Protein AF-A0A372QC46-F1 (afdb_monomer_lite)

Structure (mmCIF, N/CA/C/O backbone):
data_AF-A0A372QC46-F1
#
_entry.id   AF-A0A372QC46-F1
#
loop_
_atom_site.group_PDB
_atom_site.id
_atom_site.type_symbol
_atom_site.label_atom_id
_atom_site.label_alt_id
_atom_site.label_comp_id
_atom_site.label_asym_id
_atom_site.label_entity_id
_atom_site.label_seq_id
_atom_site.pdbx_PDB_ins_code
_atom_site.Cartn_x
_atom_site.Cartn_y
_atom_site.Cartn_z
_atom_site.occupancy
_atom_site.B_iso_or_equiv
_atom_site.auth_seq_id
_atom_site.auth_comp_id
_atom_site.auth_asym_id
_atom_site.auth_atom_id
_atom_site.pdbx_PDB_model_num
ATOM 1 N N . MET A 1 1 ? 10.888 -13.182 -70.411 1.00 41.06 1 MET A N 1
ATOM 2 C CA . MET A 1 1 ? 10.845 -12.044 -69.471 1.00 41.06 1 MET A CA 1
ATOM 3 C C . MET A 1 1 ? 10.628 -12.590 -68.072 1.00 41.06 1 MET A C 1
ATOM 5 O O . MET A 1 1 ? 9.547 -13.081 -67.774 1.00 41.06 1 MET A O 1
ATOM 9 N N . SER A 1 2 ? 11.680 -12.609 -67.264 1.00 32.78 2 SER A N 1
ATOM 10 C CA . SER A 1 2 ? 11.626 -12.790 -65.810 1.00 32.78 2 SER A CA 1
ATOM 11 C C . SER A 1 2 ? 12.965 -12.291 -65.291 1.00 32.78 2 SER A C 1
ATOM 13 O O . SER A 1 2 ? 13.980 -12.974 -65.429 1.00 32.78 2 SER A O 1
ATOM 15 N N . ASP A 1 3 ? 12.962 -11.055 -64.807 1.00 42.06 3 ASP A N 1
ATOM 16 C CA . ASP A 1 3 ? 14.146 -10.374 -64.308 1.00 42.06 3 ASP A CA 1
ATOM 17 C C . ASP A 1 3 ? 14.422 -10.790 -62.861 1.00 42.06 3 ASP A C 1
ATOM 19 O O . ASP A 1 3 ? 13.538 -10.795 -62.003 1.00 42.06 3 ASP A O 1
ATOM 23 N N . LYS A 1 4 ? 15.686 -11.122 -62.590 1.00 42.59 4 LYS A N 1
ATOM 24 C CA . LYS A 1 4 ? 16.279 -11.037 -61.255 1.00 42.59 4 LYS A CA 1
ATOM 25 C C . LYS A 1 4 ? 16.826 -9.617 -61.086 1.00 42.59 4 LYS A C 1
ATOM 27 O O . LYS A 1 4 ? 17.628 -9.215 -61.917 1.00 42.59 4 LYS A O 1
ATOM 32 N N . GLN A 1 5 ? 16.518 -8.936 -59.981 1.00 38.62 5 GLN A N 1
ATOM 33 C CA . GLN A 1 5 ? 17.483 -8.599 -58.915 1.00 38.62 5 GLN A CA 1
ATOM 34 C C . GLN A 1 5 ? 16.923 -7.589 -57.894 1.00 38.62 5 GLN A C 1
ATOM 36 O O . GLN A 1 5 ? 16.147 -6.695 -58.206 1.00 38.62 5 GLN A O 1
ATOM 41 N N . PHE A 1 6 ? 17.373 -7.813 -56.658 1.00 39.59 6 PHE A N 1
ATOM 42 C CA . PHE A 1 6 ? 17.305 -7.018 -55.429 1.00 39.59 6 PHE A CA 1
ATOM 43 C C . PHE A 1 6 ? 17.514 -5.500 -55.607 1.00 39.59 6 PHE A C 1
ATOM 45 O O . PHE A 1 6 ? 18.460 -5.110 -56.285 1.00 39.59 6 PHE A O 1
ATOM 52 N N . ASN A 1 7 ? 16.784 -4.671 -54.842 1.00 34.75 7 ASN A N 1
ATOM 53 C CA . ASN A 1 7 ? 17.412 -3.661 -53.975 1.00 34.75 7 ASN A CA 1
ATOM 54 C C . ASN A 1 7 ? 16.483 -3.194 -52.832 1.00 34.75 7 ASN A C 1
ATOM 56 O O . ASN A 1 7 ? 15.263 -3.164 -52.965 1.00 34.75 7 ASN A O 1
ATOM 60 N N . SER A 1 8 ? 17.120 -2.868 -51.710 1.00 45.44 8 SER A N 1
ATOM 61 C CA . SER A 1 8 ? 16.635 -2.533 -50.369 1.00 45.44 8 SER A CA 1
ATOM 62 C C . SER A 1 8 ? 15.872 -1.211 -50.225 1.00 45.44 8 SER A C 1
ATOM 64 O O . SER A 1 8 ? 16.112 -0.282 -50.989 1.00 45.44 8 SER A O 1
ATOM 66 N N . ASN A 1 9 ? 15.053 -1.116 -49.168 1.00 39.69 9 ASN A N 1
ATOM 67 C CA . ASN A 1 9 ? 15.021 -0.038 -48.153 1.00 39.69 9 ASN A CA 1
ATOM 68 C C . ASN A 1 9 ? 13.893 -0.384 -47.159 1.00 39.69 9 ASN A C 1
ATOM 70 O O . ASN A 1 9 ? 12.721 -0.370 -47.513 1.00 39.69 9 ASN A O 1
ATOM 74 N N . SER A 1 10 ? 14.194 -0.973 -45.997 1.00 46.88 10 SER A N 1
ATOM 75 C CA . SER A 1 10 ? 14.504 -0.262 -44.744 1.00 46.88 10 SER A CA 1
ATOM 76 C C . SER A 1 10 ? 13.641 0.977 -44.544 1.00 46.88 10 SER A C 1
ATOM 78 O O . SER A 1 10 ? 13.865 1.975 -45.216 1.00 46.88 10 SER A O 1
ATOM 80 N N . ASN A 1 11 ? 12.693 0.882 -43.611 1.00 40.75 11 ASN A N 1
ATOM 81 C CA . ASN A 1 11 ? 12.470 1.851 -42.536 1.00 40.75 11 ASN A CA 1
ATOM 82 C C . ASN A 1 11 ? 11.552 1.182 -41.505 1.00 40.75 11 ASN A C 1
ATOM 84 O O . ASN A 1 11 ? 10.361 1.463 -41.411 1.00 40.75 11 ASN A O 1
ATOM 88 N N . ASN A 1 12 ? 12.131 0.241 -40.756 1.00 52.81 12 ASN A N 1
ATOM 89 C CA . ASN A 1 12 ? 11.635 -0.054 -39.420 1.00 52.81 12 ASN A CA 1
ATOM 90 C C . ASN A 1 12 ? 11.963 1.187 -38.597 1.00 52.81 12 ASN A C 1
ATOM 92 O O . ASN A 1 12 ? 13.131 1.402 -38.285 1.00 52.81 12 ASN A O 1
ATOM 96 N N . ASP A 1 13 ? 10.973 2.028 -38.332 1.00 42.97 13 ASP A N 1
ATOM 97 C CA . ASP A 1 13 ? 11.123 3.160 -37.426 1.00 42.97 13 ASP A CA 1
ATOM 98 C C . ASP A 1 13 ? 11.300 2.608 -35.996 1.00 42.97 13 ASP A C 1
ATOM 100 O O . ASP A 1 13 ? 10.346 2.044 -35.452 1.00 42.97 13 ASP A O 1
ATOM 104 N N . PRO A 1 14 ? 12.494 2.672 -35.370 1.00 51.06 14 PRO A N 1
ATOM 105 C CA . PRO A 1 14 ? 12.713 2.123 -34.035 1.00 51.06 14 PRO A CA 1
ATOM 106 C C . PRO A 1 14 ? 12.402 3.150 -32.937 1.00 51.06 14 PRO A C 1
ATOM 108 O O . PRO A 1 14 ? 12.793 2.956 -31.788 1.00 51.06 14 PRO A O 1
ATOM 111 N N . THR A 1 15 ? 11.732 4.261 -33.255 1.00 49.72 15 THR A N 1
ATOM 112 C CA . THR A 1 15 ? 11.770 5.463 -32.405 1.00 49.72 15 THR A CA 1
ATOM 113 C C . THR A 1 15 ? 10.502 5.732 -31.597 1.00 49.72 15 THR A C 1
ATOM 115 O O . THR A 1 15 ? 10.261 6.852 -31.159 1.00 49.72 15 THR A O 1
ATOM 118 N N . SER A 1 16 ? 9.728 4.690 -31.295 1.00 49.16 16 SER A N 1
ATOM 119 C CA . SER A 1 16 ? 8.883 4.687 -30.093 1.00 49.16 16 SER A CA 1
ATOM 120 C C . SER A 1 16 ? 9.317 3.564 -29.157 1.00 49.16 16 SER A C 1
ATOM 122 O O . SER A 1 16 ? 8.532 2.736 -28.701 1.00 49.16 16 SER A O 1
ATOM 124 N N . GLN A 1 17 ? 10.620 3.509 -28.880 1.00 46.59 17 GLN A N 1
ATOM 125 C CA . GLN A 1 17 ? 11.089 2.887 -27.653 1.00 46.59 17 GLN A CA 1
ATOM 126 C C . GLN A 1 17 ? 10.534 3.744 -26.514 1.00 46.59 17 GLN A C 1
ATOM 128 O O . GLN A 1 17 ? 11.041 4.826 -26.233 1.00 46.59 17 GLN A O 1
ATOM 133 N N . TYR A 1 18 ? 9.428 3.288 -25.924 1.00 52.47 18 TYR A N 1
ATOM 134 C CA . TYR A 1 18 ? 8.957 3.728 -24.619 1.00 52.47 18 TYR A CA 1
ATOM 135 C C . TYR A 1 18 ? 10.167 3.643 -23.689 1.00 52.47 18 TYR A C 1
ATOM 137 O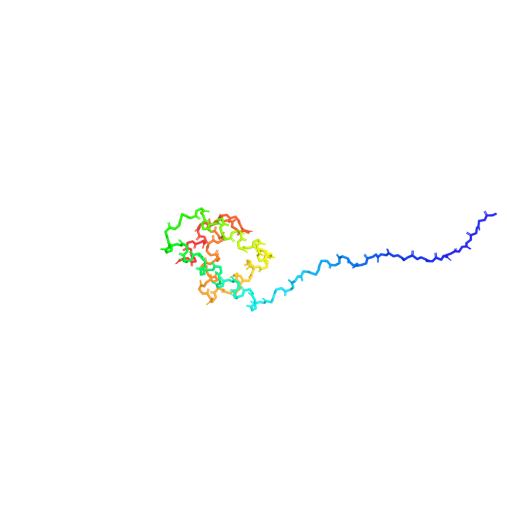 O . TYR A 1 18 ? 10.565 2.547 -23.292 1.00 52.47 18 TYR A O 1
ATOM 145 N N . ILE A 1 19 ? 10.830 4.772 -23.437 1.00 53.62 19 ILE A N 1
ATOM 146 C CA . ILE A 1 19 ? 11.874 4.839 -22.425 1.00 53.62 19 ILE A CA 1
ATOM 147 C C . ILE A 1 19 ? 11.111 4.602 -21.130 1.00 53.62 19 ILE A C 1
ATOM 149 O O . ILE A 1 19 ? 10.475 5.512 -20.603 1.00 53.62 19 ILE A O 1
ATOM 153 N N . LYS A 1 20 ? 11.078 3.343 -20.679 1.00 55.34 20 LYS A N 1
ATOM 154 C CA . LYS A 1 20 ? 10.721 3.029 -19.306 1.00 55.34 20 LYS A CA 1
ATOM 155 C C . LYS A 1 20 ? 11.731 3.816 -18.491 1.00 55.34 20 LYS A C 1
ATOM 157 O O . LYS A 1 20 ? 12.920 3.518 -18.552 1.00 55.34 20 LYS A O 1
ATOM 162 N N . GLU A 1 21 ? 11.270 4.895 -17.875 1.00 61.75 21 GLU A N 1
ATOM 163 C CA . GLU A 1 21 ? 12.075 5.689 -16.963 1.00 61.75 21 GLU A CA 1
ATOM 164 C C . GLU A 1 21 ? 12.584 4.696 -15.915 1.00 61.75 21 GLU A C 1
ATOM 166 O O . GLU A 1 21 ? 11.790 4.069 -15.213 1.00 61.75 21 GLU A O 1
ATOM 171 N N . ILE A 1 22 ? 13.884 4.393 -15.954 1.00 63.62 22 ILE A N 1
ATOM 172 C CA . ILE A 1 22 ? 14.488 3.409 -15.058 1.00 63.62 22 ILE A CA 1
ATOM 173 C C . ILE A 1 22 ? 14.504 4.083 -13.694 1.00 63.62 22 ILE A C 1
ATOM 175 O O . ILE A 1 22 ? 15.358 4.925 -13.435 1.00 63.62 22 ILE A O 1
ATOM 179 N N . ILE A 1 23 ? 13.519 3.764 -12.859 1.00 68.00 23 ILE A N 1
ATOM 180 C CA . ILE A 1 23 ? 13.496 4.214 -11.472 1.00 68.00 23 ILE A CA 1
ATOM 181 C C . ILE A 1 23 ? 14.564 3.403 -10.734 1.00 68.00 23 ILE A C 1
ATOM 183 O O . ILE A 1 23 ? 14.523 2.169 -10.746 1.00 68.00 23 ILE A O 1
ATOM 187 N N . PHE A 1 24 ? 15.545 4.076 -10.133 1.00 74.69 24 PHE A N 1
ATOM 188 C CA . PHE A 1 24 ? 16.590 3.401 -9.366 1.00 74.69 24 PHE A CA 1
ATOM 189 C C . PHE A 1 24 ? 16.048 2.943 -8.004 1.00 74.69 24 PHE A C 1
ATOM 191 O O . PHE A 1 24 ? 15.076 3.492 -7.489 1.00 74.69 24 PHE A O 1
ATOM 198 N N . GLU A 1 25 ? 16.673 1.936 -7.385 1.00 76.06 25 GLU A N 1
ATOM 199 C CA . GLU A 1 25 ? 16.232 1.440 -6.068 1.00 76.06 25 GLU A CA 1
ATOM 200 C C . GLU A 1 25 ? 16.235 2.531 -4.987 1.00 76.06 25 GLU A C 1
ATOM 202 O O . GLU A 1 25 ? 15.364 2.530 -4.118 1.00 76.06 25 GLU A O 1
ATOM 207 N N . GLU A 1 26 ? 17.177 3.475 -5.056 1.00 79.62 26 GLU A N 1
ATOM 208 C CA . GLU A 1 26 ? 17.244 4.630 -4.152 1.00 79.62 26 GLU A CA 1
ATOM 209 C C . GLU A 1 26 ? 16.018 5.545 -4.310 1.00 79.62 26 GLU A C 1
ATOM 211 O O . GLU A 1 26 ? 15.439 5.986 -3.314 1.00 79.62 26 GLU A O 1
ATOM 216 N N . ASP A 1 27 ? 15.555 5.753 -5.547 1.00 88.62 27 ASP A N 1
ATOM 217 C CA . ASP A 1 27 ? 14.344 6.527 -5.830 1.00 88.62 27 ASP A CA 1
ATOM 218 C C . ASP A 1 27 ? 13.096 5.806 -5.300 1.00 88.62 27 ASP A C 1
ATOM 220 O O . ASP A 1 27 ? 12.210 6.438 -4.722 1.00 88.62 27 ASP A O 1
ATOM 224 N N . LEU A 1 28 ? 13.036 4.472 -5.430 1.00 92.81 28 LEU A N 1
ATOM 225 C CA . LEU A 1 28 ? 11.942 3.667 -4.869 1.00 92.81 28 LEU A CA 1
ATOM 226 C C . LEU A 1 28 ? 11.882 3.763 -3.340 1.00 92.81 28 LEU A C 1
ATOM 228 O O . LEU A 1 28 ? 10.778 3.797 -2.795 1.00 92.81 28 LEU A O 1
ATOM 232 N N . GLY A 1 29 ? 13.031 3.872 -2.666 1.00 94.19 29 GLY A N 1
ATOM 233 C CA . GLY A 1 29 ? 13.107 4.122 -1.224 1.00 94.19 29 GLY A CA 1
ATOM 234 C C . GLY A 1 29 ? 12.436 5.431 -0.823 1.00 94.19 29 GLY A C 1
ATOM 235 O O . GLY A 1 29 ? 11.509 5.430 -0.014 1.00 94.19 29 GLY A O 1
ATOM 236 N N . ILE A 1 30 ? 12.819 6.536 -1.468 1.00 95.06 30 ILE A N 1
ATOM 237 C CA . ILE A 1 30 ? 12.232 7.863 -1.215 1.00 95.06 30 ILE A CA 1
ATOM 238 C C . ILE A 1 30 ? 10.721 7.854 -1.490 1.00 95.06 30 ILE A C 1
ATOM 240 O O . ILE A 1 30 ? 9.924 8.418 -0.736 1.00 95.06 30 ILE A O 1
ATOM 244 N N . ILE A 1 31 ? 10.309 7.199 -2.576 1.00 95.69 31 ILE A N 1
ATOM 245 C CA . ILE A 1 31 ? 8.901 7.070 -2.961 1.00 95.69 31 ILE A CA 1
ATOM 246 C C . ILE A 1 31 ? 8.123 6.246 -1.926 1.00 95.69 31 ILE A C 1
ATOM 248 O O . ILE A 1 31 ? 7.001 6.626 -1.581 1.00 95.69 31 ILE A O 1
ATOM 252 N N . GLY A 1 32 ? 8.708 5.157 -1.420 1.00 96.38 32 GLY A N 1
ATOM 253 C CA . GLY A 1 32 ? 8.141 4.320 -0.364 1.00 96.38 32 GLY A CA 1
ATOM 254 C C . GLY A 1 32 ? 7.959 5.081 0.946 1.00 96.38 32 GLY A C 1
ATOM 255 O O . GLY A 1 32 ? 6.863 5.074 1.507 1.00 96.38 32 GLY A O 1
ATOM 256 N N . ASP A 1 33 ? 8.977 5.821 1.380 1.00 97.00 33 ASP A N 1
ATOM 257 C CA . ASP A 1 33 ? 8.911 6.650 2.587 1.00 97.00 33 ASP A CA 1
ATOM 258 C C . ASP A 1 33 ? 7.809 7.708 2.491 1.00 97.00 33 ASP A C 1
ATOM 260 O O . ASP A 1 33 ? 6.995 7.870 3.404 1.00 97.00 33 ASP A O 1
ATOM 264 N N . ASN A 1 34 ? 7.729 8.403 1.357 1.00 97.81 34 ASN A N 1
ATOM 265 C CA . ASN A 1 34 ? 6.700 9.410 1.119 1.00 97.81 34 ASN A CA 1
ATOM 266 C C . ASN A 1 34 ? 5.288 8.808 1.107 1.00 97.81 34 ASN A C 1
ATOM 268 O O . ASN A 1 34 ? 4.363 9.405 1.664 1.00 97.81 34 ASN A O 1
ATOM 272 N N . LEU A 1 35 ? 5.117 7.619 0.522 1.00 98.31 35 LEU A N 1
ATOM 273 C CA . LEU A 1 35 ? 3.833 6.921 0.504 1.00 98.31 35 LEU A CA 1
ATOM 274 C C . LEU A 1 35 ? 3.417 6.453 1.907 1.00 98.31 35 LEU A C 1
ATOM 276 O O . LEU A 1 35 ? 2.261 6.627 2.291 1.00 98.31 35 LEU A O 1
ATOM 280 N N . ALA A 1 36 ? 4.344 5.909 2.699 1.00 98.25 36 ALA A N 1
ATOM 281 C CA . ALA A 1 36 ? 4.071 5.528 4.086 1.00 98.25 36 ALA A CA 1
ATOM 282 C C . ALA A 1 36 ? 3.702 6.753 4.940 1.00 98.25 36 ALA A C 1
ATOM 284 O O . ALA A 1 36 ? 2.705 6.734 5.664 1.00 98.25 36 ALA A O 1
ATOM 285 N N . ASN A 1 37 ? 4.442 7.855 4.786 1.00 98.31 37 ASN A N 1
ATOM 286 C CA . ASN A 1 37 ? 4.160 9.121 5.462 1.00 98.31 37 ASN A CA 1
ATOM 287 C C . ASN A 1 37 ? 2.787 9.692 5.089 1.00 98.31 37 ASN A C 1
ATOM 289 O O . ASN A 1 37 ? 2.085 10.196 5.969 1.00 98.31 37 ASN A O 1
ATOM 293 N N . LEU A 1 38 ? 2.378 9.590 3.818 1.00 98.38 38 LEU A N 1
ATOM 294 C CA . LEU A 1 38 ? 1.025 9.943 3.385 1.00 98.38 38 LEU A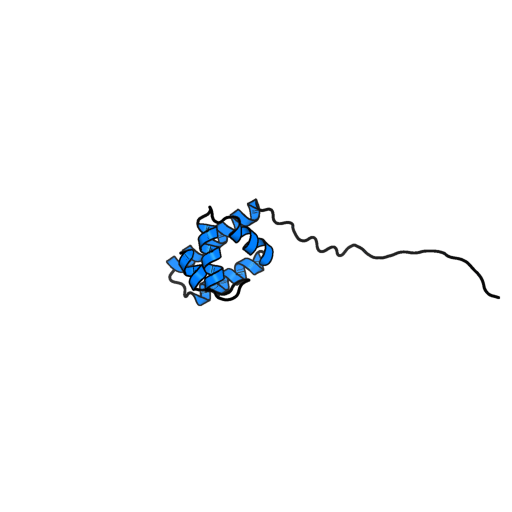 CA 1
ATOM 295 C C . LEU A 1 38 ? -0.012 9.121 4.159 1.00 98.38 38 LEU A C 1
ATOM 297 O O . LEU A 1 38 ? -0.885 9.709 4.794 1.00 98.38 38 LEU A O 1
ATOM 301 N N . CYS A 1 39 ? 0.120 7.791 4.184 1.00 98.31 39 CYS A N 1
ATOM 302 C CA . CYS A 1 39 ? -0.801 6.925 4.923 1.00 98.31 39 CYS A CA 1
ATOM 303 C C . CYS A 1 39 ? -0.885 7.312 6.406 1.00 98.31 39 CYS A C 1
ATOM 305 O O . CYS A 1 39 ? -1.980 7.520 6.925 1.00 98.31 39 CYS A O 1
ATOM 307 N N . PHE A 1 40 ? 0.253 7.456 7.092 1.00 97.81 40 PHE A N 1
ATOM 308 C CA . PHE A 1 40 ? 0.270 7.793 8.519 1.00 97.81 40 PHE A CA 1
ATOM 309 C C . PHE A 1 40 ? -0.333 9.161 8.808 1.00 97.81 40 PHE A C 1
ATOM 311 O O . PHE A 1 40 ? -1.094 9.307 9.766 1.00 97.81 40 PHE A O 1
ATOM 318 N N . LYS A 1 41 ? -0.037 10.161 7.973 1.00 98.50 41 LYS A N 1
ATOM 319 C CA . LYS A 1 41 ? -0.640 11.488 8.090 1.00 98.50 41 LYS A CA 1
ATOM 320 C C . LYS A 1 41 ? -2.161 11.401 8.008 1.00 98.50 41 LYS A C 1
ATOM 322 O O . LYS A 1 41 ? -2.845 11.953 8.860 1.00 98.50 41 LYS A O 1
ATOM 327 N N . GLU A 1 42 ? -2.685 10.688 7.019 1.00 98.50 42 GLU A N 1
ATOM 328 C CA . GLU A 1 42 ? -4.127 10.593 6.805 1.00 98.50 42 GLU A CA 1
ATOM 329 C C . GLU A 1 42 ? -4.850 9.781 7.883 1.00 98.50 42 GLU A C 1
ATOM 331 O O . GLU A 1 42 ? -5.950 10.156 8.292 1.00 98.50 42 GLU A O 1
ATOM 336 N N . ILE A 1 43 ? -4.210 8.729 8.401 1.00 97.75 43 ILE A N 1
ATOM 337 C CA . ILE A 1 43 ? -4.691 7.989 9.575 1.00 97.75 43 ILE A CA 1
ATOM 338 C C . ILE A 1 43 ? -4.774 8.924 10.790 1.00 97.75 43 ILE A C 1
ATOM 340 O O . ILE A 1 43 ? -5.795 8.951 11.47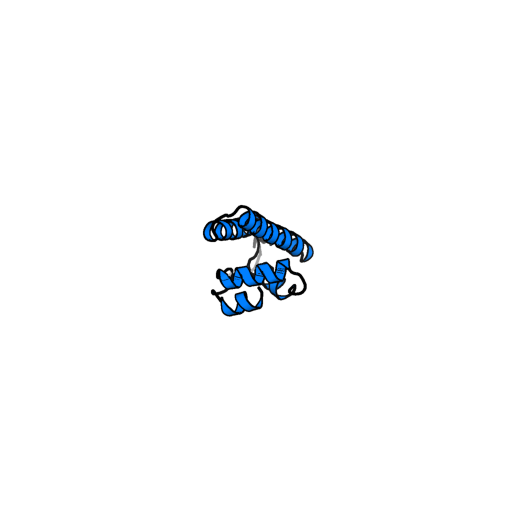4 1.00 97.75 43 ILE A O 1
ATOM 344 N N . ASN A 1 44 ? -3.734 9.726 11.040 1.00 98.06 44 ASN A N 1
ATOM 345 C CA . ASN A 1 44 ? -3.692 10.665 12.168 1.00 98.06 44 ASN A CA 1
ATOM 346 C C . ASN A 1 44 ? -4.692 11.824 12.020 1.00 98.06 44 ASN A C 1
ATOM 348 O O . ASN A 1 44 ? -5.172 12.355 13.018 1.00 98.06 44 ASN A O 1
ATOM 352 N N . GLU A 1 45 ? -5.032 12.201 10.785 1.00 98.44 45 GLU A N 1
ATOM 353 C CA . GLU A 1 45 ? -6.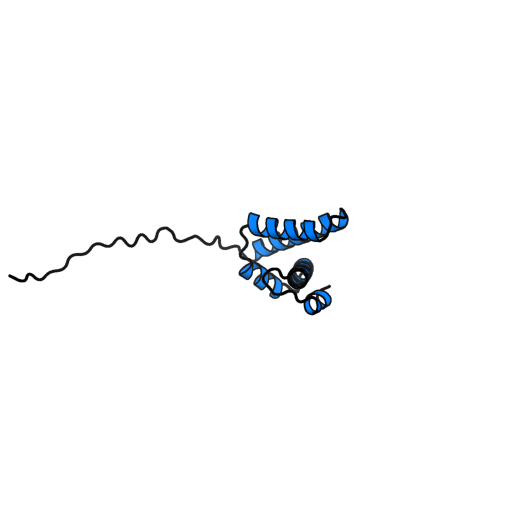114 13.144 10.469 1.00 98.44 45 GLU A CA 1
ATOM 354 C C . GLU A 1 45 ? -7.513 12.517 10.631 1.00 98.44 45 GLU A C 1
ATOM 356 O O . GLU A 1 45 ? -8.516 13.223 10.525 1.00 98.44 45 GLU A O 1
ATOM 361 N N . GLY A 1 46 ? -7.602 11.208 10.897 1.00 98.19 46 GLY A N 1
ATOM 362 C CA . GLY A 1 46 ? -8.861 10.487 11.073 1.00 98.19 46 GLY A CA 1
ATOM 363 C C . GLY A 1 46 ? -9.604 10.215 9.766 1.00 98.19 46 GLY A C 1
ATOM 364 O O . GLY A 1 46 ? -10.824 10.046 9.790 1.00 98.19 46 GLY A O 1
ATOM 365 N N . LYS A 1 47 ? -8.908 10.195 8.620 1.00 98.38 47 LYS A N 1
ATOM 366 C CA . LYS A 1 47 ? -9.540 9.880 7.332 1.00 98.38 47 LYS A CA 1
ATOM 367 C C . LYS A 1 47 ? -9.994 8.426 7.295 1.00 98.38 47 LYS A C 1
ATOM 369 O O . LYS A 1 47 ? -9.344 7.528 7.826 1.00 98.38 47 LYS A O 1
ATOM 374 N N . GLU A 1 48 ? -11.116 8.197 6.624 1.00 98.19 48 GLU A N 1
ATOM 375 C CA . GLU A 1 48 ? -11.646 6.853 6.430 1.00 98.19 48 GLU A CA 1
ATOM 376 C C . GLU A 1 48 ? -10.700 5.998 5.578 1.00 98.19 48 GLU A C 1
ATOM 378 O O . GLU A 1 48 ? -10.140 6.458 4.583 1.00 98.19 48 GLU A O 1
ATOM 383 N N . GLU A 1 49 ? -10.586 4.716 5.925 1.00 96.44 49 GLU A N 1
ATOM 384 C CA . GLU A 1 49 ? -9.712 3.740 5.261 1.00 96.44 49 GLU A CA 1
ATOM 385 C C . GLU A 1 49 ? -9.887 3.716 3.730 1.00 96.44 49 GLU A C 1
ATOM 387 O O . GLU A 1 49 ? -8.909 3.624 2.987 1.00 96.44 49 GLU A O 1
ATOM 392 N N . ILE A 1 50 ? -11.128 3.836 3.244 1.00 97.31 50 ILE A N 1
ATOM 393 C CA . ILE A 1 50 ? -11.436 3.839 1.807 1.00 97.31 50 ILE A CA 1
ATOM 394 C C . ILE A 1 50 ? -10.854 5.059 1.082 1.00 97.31 50 ILE A C 1
ATOM 396 O O . ILE A 1 50 ? -10.412 4.934 -0.060 1.00 97.31 50 ILE A O 1
ATOM 400 N N . ILE A 1 51 ? -10.807 6.213 1.755 1.00 98.38 51 ILE A N 1
ATOM 401 C CA . ILE A 1 51 ? -10.232 7.453 1.222 1.00 98.38 51 ILE A CA 1
ATOM 402 C C . ILE A 1 51 ? -8.715 7.322 1.148 1.00 98.38 51 ILE A C 1
ATOM 404 O O . ILE A 1 51 ? -8.129 7.585 0.101 1.00 98.38 51 ILE A O 1
ATOM 408 N N . ILE A 1 52 ? -8.095 6.816 2.217 1.00 98.50 52 ILE A N 1
ATOM 409 C CA . ILE A 1 52 ? -6.645 6.582 2.263 1.00 98.50 52 ILE A CA 1
ATOM 410 C C . ILE A 1 52 ? -6.235 5.615 1.152 1.00 98.50 52 ILE A C 1
ATOM 412 O O . ILE A 1 52 ? -5.286 5.867 0.412 1.00 98.50 52 ILE A O 1
ATOM 416 N N . LYS A 1 53 ? -6.997 4.528 0.971 1.00 98.25 53 LYS A N 1
ATOM 417 C CA . LYS A 1 53 ? -6.755 3.572 -0.113 1.00 98.25 53 LYS A CA 1
ATOM 418 C C . LYS A 1 53 ? -6.813 4.237 -1.482 1.00 98.25 53 LYS A C 1
ATOM 420 O O . LYS A 1 53 ? -5.958 3.947 -2.317 1.00 98.25 53 LYS A O 1
ATOM 425 N N . GLN A 1 54 ? -7.794 5.104 -1.723 1.00 98.44 54 GLN A N 1
ATOM 426 C CA . GLN A 1 54 ? -7.887 5.819 -2.993 1.00 98.44 54 GLN A CA 1
ATOM 427 C C . GLN A 1 54 ? -6.662 6.713 -3.214 1.00 98.44 54 GLN A C 1
ATOM 429 O O . GLN A 1 54 ? -6.045 6.631 -4.272 1.00 98.44 54 GLN A O 1
ATOM 434 N N . HIS A 1 55 ? -6.235 7.470 -2.203 1.00 98.50 55 HIS A N 1
ATOM 435 C CA . HIS A 1 55 ? -5.049 8.321 -2.311 1.00 98.50 55 HIS A CA 1
ATOM 436 C C . HIS A 1 55 ? -3.750 7.534 -2.510 1.00 98.50 55 HIS A C 1
ATOM 438 O O . HIS A 1 55 ? -2.879 7.991 -3.243 1.00 98.50 55 HIS A O 1
ATOM 444 N N . VAL A 1 56 ? -3.620 6.336 -1.932 1.00 98.25 56 VAL A N 1
ATOM 445 C CA . VAL A 1 56 ? -2.492 5.432 -2.217 1.00 98.25 56 VAL A CA 1
ATOM 446 C C . VAL A 1 56 ? -2.473 5.035 -3.694 1.00 98.25 56 VAL A C 1
ATOM 448 O O . VAL A 1 56 ? -1.423 5.093 -4.333 1.00 98.25 56 VAL A O 1
ATOM 451 N N . ILE A 1 57 ? -3.624 4.661 -4.262 1.00 97.75 57 ILE A N 1
ATOM 452 C CA . ILE A 1 57 ? -3.729 4.318 -5.688 1.00 97.75 57 ILE A CA 1
ATOM 453 C C . ILE A 1 57 ? -3.423 5.533 -6.570 1.00 97.75 57 ILE A C 1
ATOM 455 O O . ILE A 1 57 ? -2.664 5.415 -7.532 1.00 97.75 57 ILE A O 1
ATOM 459 N N . ASP A 1 58 ? -3.954 6.704 -6.223 1.00 98.19 58 ASP A N 1
ATOM 460 C CA . ASP A 1 58 ? -3.706 7.943 -6.959 1.00 98.19 58 ASP A CA 1
ATOM 461 C C . ASP A 1 58 ? -2.229 8.336 -6.899 1.00 98.19 58 ASP A C 1
ATOM 463 O O . ASP A 1 58 ? -1.647 8.704 -7.916 1.00 98.19 58 ASP A O 1
ATOM 467 N N . TYR A 1 59 ? -1.586 8.193 -5.738 1.00 97.62 59 TYR A N 1
ATOM 468 C CA . TYR A 1 59 ? -0.158 8.443 -5.572 1.00 97.62 59 TYR A CA 1
ATOM 469 C C . TYR A 1 59 ? 0.673 7.554 -6.501 1.00 97.62 59 TYR A C 1
ATOM 471 O O . TYR A 1 59 ? 1.522 8.061 -7.233 1.00 97.62 59 TYR A O 1
ATOM 479 N N . ILE A 1 60 ? 0.397 6.247 -6.513 1.00 95.00 60 ILE A N 1
ATOM 480 C CA . ILE A 1 60 ? 1.081 5.266 -7.369 1.00 95.00 60 ILE A CA 1
ATOM 481 C C . ILE A 1 60 ? 0.920 5.633 -8.851 1.00 95.00 60 ILE A C 1
ATOM 483 O O . ILE A 1 60 ? 1.903 5.645 -9.594 1.00 95.00 60 ILE A O 1
ATOM 487 N N . ASN A 1 61 ? -0.298 5.990 -9.269 1.00 94.50 61 ASN A N 1
ATOM 488 C CA . ASN A 1 61 ? -0.597 6.374 -10.650 1.00 94.50 61 ASN A CA 1
ATOM 489 C C . ASN A 1 61 ? 0.071 7.699 -11.050 1.00 94.50 61 ASN A C 1
ATOM 491 O O . ASN A 1 61 ? 0.630 7.802 -12.141 1.00 94.50 61 ASN A O 1
ATOM 495 N N . ASN A 1 62 ? 0.055 8.700 -10.167 1.00 94.62 62 ASN A N 1
ATOM 496 C CA . ASN A 1 62 ? 0.647 10.018 -10.413 1.00 94.62 62 ASN A CA 1
ATOM 497 C C . ASN A 1 62 ? 2.173 9.952 -10.532 1.00 94.62 62 ASN A C 1
ATOM 499 O O . ASN A 1 62 ? 2.756 10.673 -11.339 1.00 94.62 62 ASN A O 1
ATOM 503 N N . HIS A 1 63 ? 2.805 9.046 -9.784 1.00 90.62 63 HIS A N 1
ATOM 504 C CA . HIS A 1 63 ? 4.236 8.751 -9.892 1.00 90.62 63 HIS A CA 1
ATOM 505 C C . HIS A 1 63 ? 4.556 7.749 -11.011 1.00 90.62 63 HIS A C 1
ATOM 507 O O . HIS A 1 63 ? 5.717 7.393 -11.188 1.00 90.62 63 HIS A O 1
ATOM 513 N N . LYS A 1 64 ? 3.544 7.287 -11.766 1.00 91.94 64 LYS A N 1
ATOM 514 C CA . LYS A 1 64 ? 3.669 6.291 -12.844 1.00 91.94 64 LYS A CA 1
ATOM 515 C C . LYS A 1 64 ? 4.458 5.049 -12.414 1.00 91.94 64 LYS A C 1
ATOM 517 O O . LYS A 1 64 ? 5.210 4.483 -13.207 1.00 91.94 64 LYS A O 1
ATOM 522 N N . LEU A 1 65 ? 4.291 4.633 -11.158 1.00 91.69 65 LEU A N 1
ATOM 523 C CA . LEU A 1 65 ? 5.053 3.518 -10.613 1.00 91.69 65 LEU A CA 1
ATOM 524 C C . LEU A 1 65 ? 4.646 2.224 -11.299 1.00 91.69 65 LEU A C 1
ATOM 526 O O . LEU A 1 65 ? 3.463 1.874 -11.369 1.00 91.69 65 LEU A O 1
ATOM 530 N N . ASP A 1 66 ? 5.643 1.460 -11.726 1.00 92.44 66 ASP A N 1
ATOM 531 C CA . ASP A 1 66 ? 5.430 0.063 -12.051 1.00 92.44 66 ASP A CA 1
ATOM 532 C C . ASP A 1 66 ? 5.141 -0.696 -10.746 1.00 92.44 66 ASP A C 1
ATOM 534 O O . ASP A 1 66 ? 6.027 -1.004 -9.947 1.00 92.44 66 ASP A O 1
ATOM 538 N N . LEU A 1 67 ? 3.860 -0.996 -10.521 1.00 93.19 67 LEU A N 1
ATOM 539 C CA . LEU A 1 67 ? 3.379 -1.744 -9.358 1.00 93.19 67 LEU A CA 1
ATOM 540 C C . LEU A 1 67 ? 4.067 -3.105 -9.188 1.00 93.19 67 LEU A C 1
ATOM 542 O O . LEU A 1 67 ? 4.114 -3.616 -8.069 1.00 93.19 67 LEU A O 1
ATOM 546 N N . HIS A 1 68 ? 4.551 -3.732 -10.266 1.00 92.88 68 HIS A N 1
ATOM 547 C CA . HIS A 1 68 ? 5.292 -4.986 -10.166 1.00 92.88 68 HIS A CA 1
ATOM 548 C C . HIS A 1 68 ? 6.690 -4.752 -9.591 1.00 92.88 68 HIS A C 1
ATOM 550 O O . HIS A 1 68 ? 7.073 -5.445 -8.649 1.00 92.88 68 HIS A O 1
ATOM 556 N N . GLU A 1 69 ? 7.419 -3.763 -10.109 1.00 93.19 69 GLU A N 1
ATOM 557 C CA . GLU A 1 69 ? 8.758 -3.410 -9.619 1.00 93.19 69 GLU A CA 1
ATOM 558 C C . GLU A 1 69 ? 8.711 -2.899 -8.183 1.00 93.19 69 GLU A C 1
ATOM 560 O O . GLU A 1 69 ? 9.441 -3.406 -7.335 1.00 93.19 69 GLU A O 1
ATOM 565 N N . PHE A 1 70 ? 7.784 -1.989 -7.875 1.00 95.12 70 PHE A N 1
ATOM 566 C CA . PHE A 1 70 ? 7.636 -1.457 -6.523 1.00 95.12 70 PHE A CA 1
ATOM 567 C C . PHE A 1 70 ? 7.271 -2.552 -5.513 1.00 95.12 70 PHE A C 1
ATOM 569 O O . PHE A 1 70 ? 7.855 -2.627 -4.436 1.00 95.12 70 PHE A O 1
ATOM 576 N N . TYR A 1 71 ? 6.365 -3.472 -5.864 1.00 95.94 71 TYR A N 1
ATOM 577 C CA . TYR A 1 71 ? 6.030 -4.590 -4.976 1.00 95.94 71 TYR A CA 1
ATOM 578 C C . TYR A 1 71 ? 7.206 -5.557 -4.766 1.00 95.94 71 TYR A C 1
ATOM 580 O O . TYR A 1 71 ? 7.392 -6.057 -3.657 1.00 95.94 71 TYR A O 1
ATOM 588 N N . ASN A 1 72 ? 8.019 -5.819 -5.795 1.00 95.38 72 ASN A N 1
ATOM 589 C CA . ASN A 1 72 ? 9.232 -6.630 -5.649 1.00 95.38 72 ASN A CA 1
ATOM 590 C C . ASN A 1 72 ? 10.278 -5.926 -4.774 1.00 95.38 72 ASN A C 1
ATOM 592 O O . ASN A 1 72 ? 10.900 -6.570 -3.931 1.00 95.38 72 ASN A O 1
ATOM 596 N N . TRP A 1 73 ? 10.423 -4.609 -4.923 1.00 96.00 73 TRP A N 1
ATOM 597 C CA . TRP A 1 73 ? 11.275 -3.801 -4.059 1.00 96.00 73 TRP A CA 1
ATOM 598 C C . TRP A 1 73 ? 10.821 -3.891 -2.593 1.00 96.00 73 TRP A C 1
ATOM 600 O O . TRP A 1 73 ? 11.640 -4.199 -1.731 1.00 96.00 73 TRP A O 1
ATOM 610 N N . LEU A 1 74 ? 9.516 -3.780 -2.308 1.00 96.88 74 LEU A N 1
ATOM 611 C CA . LEU A 1 74 ? 8.972 -3.970 -0.952 1.00 96.88 74 LEU A CA 1
ATOM 612 C C . LEU A 1 74 ? 9.281 -5.362 -0.373 1.00 96.88 74 LEU A C 1
ATOM 614 O O . LEU A 1 74 ? 9.575 -5.491 0.813 1.00 96.88 74 LEU A O 1
ATOM 618 N N . LEU A 1 75 ? 9.226 -6.420 -1.194 1.00 96.19 75 LEU A N 1
ATOM 619 C CA . LEU A 1 75 ? 9.574 -7.778 -0.755 1.00 96.19 75 LEU A CA 1
ATOM 620 C C . LEU A 1 75 ? 11.053 -7.908 -0.368 1.00 96.19 75 LEU A C 1
ATOM 622 O O . LEU A 1 75 ? 11.359 -8.647 0.572 1.00 96.19 75 LEU A O 1
ATOM 626 N N . ASN A 1 76 ? 11.942 -7.206 -1.073 1.00 96.19 76 ASN A N 1
ATOM 627 C CA . ASN A 1 76 ? 13.389 -7.263 -0.866 1.00 96.19 76 ASN A CA 1
ATOM 628 C C . ASN A 1 76 ? 13.881 -6.339 0.264 1.00 96.19 76 ASN A C 1
ATOM 630 O O . ASN A 1 76 ? 14.936 -6.603 0.831 1.00 96.19 76 ASN A O 1
ATOM 634 N N . ASN A 1 77 ? 13.108 -5.313 0.634 1.00 95.38 77 ASN A N 1
ATOM 635 C CA . ASN A 1 77 ? 13.488 -4.291 1.619 1.00 95.38 77 ASN A CA 1
ATOM 636 C C . ASN A 1 77 ? 12.740 -4.433 2.960 1.00 95.38 77 ASN A C 1
ATOM 638 O O . ASN A 1 77 ? 12.444 -3.461 3.644 1.00 95.38 77 ASN A O 1
ATOM 642 N N . GLN A 1 78 ? 12.447 -5.666 3.388 1.00 93.44 78 GLN A N 1
ATOM 643 C CA . GLN A 1 78 ? 11.788 -5.952 4.679 1.00 93.44 78 GLN A CA 1
ATOM 644 C C . GLN A 1 78 ? 12.687 -5.729 5.917 1.00 93.44 78 GLN A C 1
ATOM 646 O O . GLN A 1 78 ? 12.382 -6.209 7.004 1.00 93.44 78 GLN A O 1
ATOM 651 N N . ASN A 1 79 ? 13.818 -5.044 5.766 1.00 94.50 79 ASN A N 1
ATOM 652 C CA . ASN A 1 79 ? 14.615 -4.489 6.860 1.00 94.50 79 ASN A CA 1
ATOM 653 C C . ASN A 1 79 ? 14.211 -3.041 7.201 1.00 94.50 79 ASN A C 1
ATOM 655 O O . ASN A 1 79 ? 14.618 -2.540 8.247 1.00 94.50 79 ASN A O 1
ATOM 659 N N . ASP A 1 80 ? 13.421 -2.392 6.343 1.00 95.12 80 ASP A N 1
ATOM 660 C CA . ASP A 1 80 ? 12.861 -1.062 6.555 1.00 95.12 80 ASP A CA 1
ATOM 661 C C . ASP A 1 80 ? 11.397 -1.144 7.030 1.00 95.12 80 ASP A C 1
ATOM 663 O O . ASP A 1 80 ? 10.571 -1.889 6.493 1.00 95.12 80 ASP A O 1
ATOM 667 N N . SER A 1 81 ? 11.057 -0.361 8.055 1.00 96.25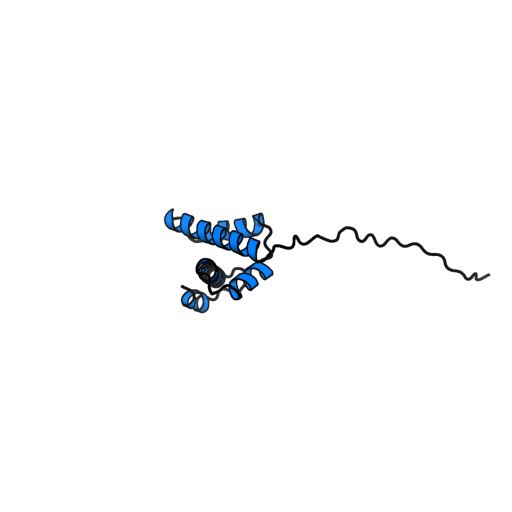 81 SER A N 1
ATOM 668 C CA . SER A 1 81 ? 9.724 -0.385 8.662 1.00 96.25 81 SER A CA 1
ATOM 669 C C . SER A 1 81 ? 8.636 0.156 7.738 1.00 96.25 81 SER A C 1
ATOM 671 O O . SER A 1 81 ? 7.518 -0.364 7.763 1.00 96.25 81 SER A O 1
ATOM 673 N N . ASN A 1 82 ? 8.941 1.163 6.912 1.00 97.25 82 ASN A N 1
ATOM 674 C CA . ASN A 1 82 ? 7.973 1.715 5.961 1.00 97.25 82 ASN A CA 1
ATOM 675 C C . ASN A 1 82 ? 7.651 0.684 4.875 1.00 97.25 82 ASN A C 1
ATOM 677 O O . ASN A 1 82 ? 6.488 0.475 4.527 1.00 97.25 82 ASN A O 1
ATOM 681 N N . SER A 1 83 ? 8.666 -0.042 4.421 1.00 96.94 83 SER A N 1
ATOM 682 C CA . SER A 1 83 ? 8.559 -1.129 3.455 1.00 96.94 83 SER A CA 1
ATOM 683 C C . SER A 1 83 ? 7.742 -2.303 4.000 1.00 96.94 83 SER A C 1
ATOM 685 O O . SER A 1 83 ? 6.830 -2.781 3.320 1.00 96.94 83 SER A O 1
ATOM 687 N 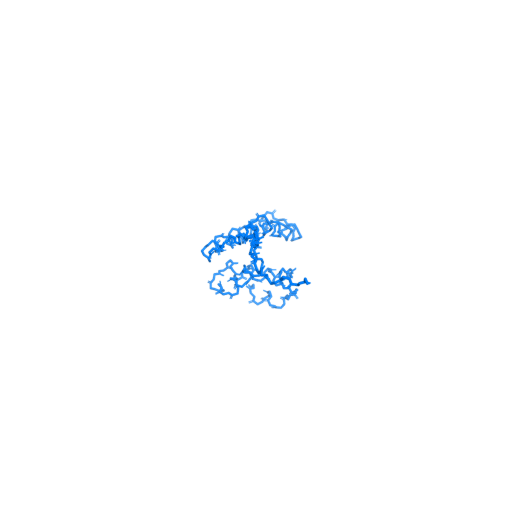N . ILE A 1 84 ? 7.986 -2.731 5.248 1.00 98.00 84 ILE A N 1
ATOM 688 C CA . ILE A 1 84 ? 7.167 -3.755 5.928 1.00 98.00 84 ILE A CA 1
ATOM 689 C C . ILE A 1 84 ? 5.705 -3.298 6.027 1.00 98.00 84 ILE A C 1
ATOM 691 O O . ILE A 1 84 ? 4.792 -4.050 5.665 1.00 98.00 84 ILE A O 1
ATOM 695 N N . TYR A 1 85 ? 5.478 -2.060 6.476 1.00 97.94 85 TYR A N 1
ATOM 696 C CA . TYR A 1 85 ? 4.142 -1.484 6.613 1.00 97.94 85 TYR A CA 1
ATOM 697 C C . TYR A 1 85 ? 3.386 -1.474 5.277 1.00 97.94 85 TYR A C 1
ATOM 699 O O . TYR A 1 85 ? 2.259 -1.975 5.200 1.00 97.94 85 TYR A O 1
ATOM 707 N N . LEU A 1 86 ? 4.009 -0.961 4.210 1.00 98.06 86 LEU A N 1
ATOM 708 C CA . LEU A 1 86 ? 3.412 -0.895 2.874 1.00 98.06 86 LEU A CA 1
ATOM 709 C C . LEU A 1 86 ? 3.160 -2.289 2.295 1.00 98.06 86 LEU A C 1
ATOM 711 O O . LEU A 1 86 ? 2.113 -2.524 1.687 1.00 98.06 86 LEU A O 1
ATOM 715 N N . LEU A 1 87 ? 4.060 -3.248 2.532 1.00 98.00 87 LEU A N 1
ATOM 716 C CA . LEU A 1 87 ? 3.841 -4.638 2.138 1.00 98.00 87 LEU A CA 1
ATOM 717 C C . LEU A 1 87 ? 2.615 -5.229 2.852 1.00 98.00 87 LEU A C 1
ATOM 719 O O . LEU A 1 87 ? 1.795 -5.902 2.216 1.00 98.00 87 LEU A O 1
ATOM 723 N N . GLY A 1 88 ? 2.456 -4.957 4.149 1.00 97.94 88 GLY A N 1
ATOM 724 C CA . GLY A 1 88 ? 1.272 -5.332 4.925 1.00 97.94 88 GLY A CA 1
ATOM 725 C C . GLY A 1 88 ? -0.000 -4.708 4.354 1.00 97.94 88 GLY A C 1
ATOM 726 O O . GLY A 1 88 ? -0.961 -5.420 4.050 1.00 97.94 88 GLY A O 1
ATOM 727 N N . TYR A 1 89 ? 0.041 -3.401 4.095 1.00 98.12 89 TYR A N 1
ATOM 728 C CA . TYR A 1 89 ? -1.049 -2.626 3.504 1.00 98.12 89 TYR A CA 1
ATOM 729 C C . TYR A 1 89 ? -1.496 -3.194 2.146 1.00 98.12 89 TYR A C 1
ATOM 731 O O . TYR A 1 89 ? -2.683 -3.447 1.921 1.00 98.12 89 TYR A O 1
ATOM 739 N N . PHE A 1 90 ? -0.552 -3.493 1.249 1.00 97.81 90 PHE A N 1
ATOM 740 C CA . PHE A 1 90 ? -0.848 -4.049 -0.076 1.00 97.81 90 PHE A CA 1
ATOM 741 C C . PHE A 1 90 ? -1.515 -5.423 0.023 1.00 97.81 90 PHE A C 1
ATOM 743 O O . PHE A 1 90 ? -2.479 -5.696 -0.696 1.00 97.81 90 PHE A O 1
ATOM 750 N N . ASN A 1 91 ? -1.055 -6.276 0.944 1.00 97.81 91 ASN A N 1
ATOM 751 C CA . ASN A 1 91 ? -1.675 -7.578 1.191 1.00 97.81 91 ASN A CA 1
ATOM 752 C C . ASN A 1 91 ? -3.077 -7.436 1.795 1.00 97.81 91 ASN A C 1
ATOM 754 O O . ASN A 1 91 ? -3.977 -8.185 1.420 1.00 97.81 91 ASN A O 1
ATOM 758 N N . TYR A 1 92 ? -3.299 -6.474 2.689 1.00 97.44 92 TYR A N 1
ATOM 759 C CA . TYR A 1 92 ? -4.609 -6.249 3.297 1.00 97.44 92 TYR A CA 1
ATOM 760 C C . TYR A 1 92 ? -5.645 -5.754 2.273 1.00 97.44 92 TYR A C 1
ATOM 762 O O . TYR A 1 92 ? -6.767 -6.262 2.232 1.00 97.44 92 TYR A O 1
ATOM 770 N N . HIS A 1 93 ? -5.251 -4.827 1.395 1.00 97.00 93 HIS A N 1
ATOM 771 C CA . HIS A 1 93 ? -6.149 -4.190 0.427 1.00 97.00 93 HIS A CA 1
ATOM 772 C C . HIS A 1 93 ? -6.203 -4.849 -0.955 1.00 97.00 93 HIS A C 1
ATOM 774 O O . HIS A 1 93 ? -7.049 -4.457 -1.767 1.00 97.00 93 HIS A O 1
ATOM 780 N N . GLY A 1 94 ? -5.330 -5.822 -1.225 1.00 96.00 94 GLY A N 1
ATOM 781 C CA . GLY A 1 94 ? -5.237 -6.491 -2.521 1.00 96.00 94 GLY A CA 1
ATOM 782 C C . GLY A 1 94 ? -4.650 -5.597 -3.617 1.00 96.00 94 GLY A C 1
ATOM 783 O O . GLY A 1 94 ? -5.163 -5.560 -4.732 1.00 96.00 94 GLY A O 1
ATOM 784 N N . ILE A 1 95 ? -3.607 -4.828 -3.294 1.00 95.69 95 ILE A N 1
ATOM 785 C CA . ILE A 1 95 ? -2.895 -3.983 -4.263 1.00 95.69 95 ILE A CA 1
ATOM 786 C C . ILE A 1 95 ? -1.766 -4.819 -4.865 1.00 95.69 95 ILE A C 1
ATOM 788 O O . ILE A 1 95 ? -0.955 -5.374 -4.128 1.00 95.69 95 ILE A O 1
ATOM 792 N N . LYS A 1 96 ? -1.738 -4.963 -6.199 1.00 95.00 96 LYS A N 1
ATOM 793 C CA . LYS A 1 96 ? -0.837 -5.849 -6.979 1.00 95.00 96 LYS A CA 1
ATOM 794 C C . LYS A 1 96 ? -0.967 -7.364 -6.701 1.00 95.00 96 LYS A C 1
ATOM 796 O O . LYS A 1 96 ? -0.575 -8.172 -7.552 1.00 95.00 96 LYS A O 1
ATOM 801 N N . THR A 1 97 ? -1.522 -7.749 -5.555 1.00 91.38 97 THR A N 1
ATOM 802 C CA . THR A 1 97 ? -1.784 -9.121 -5.098 1.00 91.38 97 THR A CA 1
ATOM 803 C C . THR A 1 97 ? -3.266 -9.316 -4.780 1.00 91.38 97 THR A C 1
ATOM 805 O O . THR A 1 97 ? -4.004 -8.354 -4.601 1.00 91.38 97 THR A O 1
ATOM 808 N N . ASN A 1 98 ? -3.706 -10.565 -4.640 1.00 95.44 98 ASN A N 1
ATOM 809 C CA . ASN A 1 98 ? -4.984 -10.851 -3.997 1.00 95.44 98 ASN A CA 1
ATOM 810 C C . ASN A 1 98 ? -4.940 -10.444 -2.521 1.00 95.44 98 ASN A C 1
ATOM 812 O O . ASN A 1 98 ? -3.884 -10.516 -1.883 1.00 95.44 98 ASN A O 1
ATOM 816 N N . VAL A 1 99 ? -6.103 -10.079 -1.976 1.00 97.12 99 VAL A N 1
ATOM 817 C CA . VAL A 1 99 ? -6.273 -9.824 -0.542 1.00 97.12 99 VAL A CA 1
ATOM 818 C C . VAL A 1 99 ? -5.784 -11.036 0.256 1.00 97.12 99 VAL A C 1
ATOM 820 O O . VAL A 1 99 ? -6.286 -12.148 0.101 1.00 97.12 99 VAL A O 1
ATOM 823 N N . ASN A 1 100 ? -4.815 -10.808 1.138 1.00 97.25 100 ASN A N 1
ATOM 824 C CA . ASN A 1 100 ? -4.247 -11.790 2.049 1.00 97.25 100 ASN A CA 1
ATOM 825 C C . ASN A 1 100 ? -4.084 -11.175 3.446 1.00 97.25 100 ASN A C 1
ATOM 827 O O . ASN A 1 100 ? -2.996 -10.772 3.864 1.00 97.25 100 ASN A O 1
ATOM 831 N N . ARG A 1 101 ? -5.193 -11.127 4.191 1.00 94.25 101 ARG A N 1
ATOM 832 C CA . ARG A 1 101 ? -5.231 -10.547 5.544 1.00 94.25 101 ARG A CA 1
ATOM 833 C C . ARG A 1 101 ? -4.334 -11.282 6.542 1.00 94.25 101 ARG A C 1
ATOM 835 O O . ARG A 1 101 ? -3.796 -10.649 7.439 1.00 94.25 101 ARG A O 1
ATOM 842 N N . GLN A 1 102 ? -4.136 -12.594 6.380 1.00 96.31 102 GLN A N 1
ATOM 843 C CA . GLN A 1 102 ? -3.236 -13.364 7.248 1.00 96.31 102 GLN A CA 1
ATOM 844 C C . GLN A 1 102 ? -1.778 -12.943 7.068 1.00 96.31 102 GLN A C 1
ATOM 846 O O . GLN A 1 102 ? -1.047 -12.833 8.047 1.00 96.31 102 GLN A O 1
ATOM 851 N N . LYS A 1 103 ? -1.349 -12.710 5.823 1.00 94.06 103 LYS A N 1
ATOM 852 C CA . LYS A 1 103 ? -0.007 -12.194 5.546 1.00 94.06 103 LYS A CA 1
ATOM 853 C C . LYS A 1 103 ? 0.140 -10.755 6.034 1.00 94.06 103 LYS A C 1
ATOM 855 O O . LYS A 1 103 ? 1.155 -10.454 6.643 1.00 94.06 103 LYS A O 1
ATOM 860 N N . ALA A 1 104 ? -0.874 -9.914 5.828 1.00 95.38 104 ALA A N 1
ATOM 861 C CA . ALA A 1 104 ? -0.872 -8.547 6.345 1.00 95.38 104 ALA A CA 1
ATOM 862 C C . ALA A 1 104 ? -0.711 -8.503 7.873 1.00 95.38 104 ALA A C 1
ATOM 864 O O . ALA A 1 104 ? 0.150 -7.793 8.370 1.00 95.38 104 ALA A O 1
ATOM 865 N N . LEU A 1 105 ? -1.459 -9.334 8.607 1.00 94.31 105 LEU A N 1
ATOM 866 C CA . LEU A 1 105 ? -1.385 -9.398 10.070 1.00 94.31 105 LEU A CA 1
ATOM 867 C C . LEU A 1 105 ? -0.018 -9.860 10.599 1.00 94.31 105 LEU A C 1
ATOM 869 O O . LEU A 1 105 ? 0.322 -9.547 11.724 1.00 94.31 105 LEU A O 1
ATOM 873 N N . LYS A 1 106 ? 0.761 -10.619 9.820 1.00 94.75 106 LYS A N 1
ATOM 874 C CA . LYS A 1 106 ? 2.127 -11.015 10.211 1.00 94.75 106 LYS A CA 1
ATOM 875 C C . LYS A 1 106 ? 3.158 -9.900 10.017 1.00 94.75 106 LYS A C 1
ATOM 877 O O . LYS A 1 106 ? 4.285 -10.054 10.474 1.00 94.75 106 LYS A O 1
ATOM 882 N N . LEU A 1 107 ? 2.803 -8.868 9.257 1.00 91.69 107 LEU A N 1
ATOM 883 C CA . LEU A 1 107 ? 3.662 -7.729 8.938 1.00 91.69 107 LEU A CA 1
ATOM 884 C C . LEU A 1 107 ? 3.352 -6.511 9.823 1.00 91.69 107 LEU A C 1
ATOM 886 O O . LEU A 1 107 ? 4.193 -5.626 9.923 1.00 91.69 107 LEU A O 1
ATOM 890 N N . TYR A 1 108 ? 2.168 -6.469 10.440 1.00 82.56 108 TYR A N 1
ATOM 891 C CA . TYR A 1 108 ? 1.790 -5.508 11.482 1.00 82.56 108 TYR A CA 1
ATOM 892 C C . TYR A 1 108 ? 2.178 -6.020 12.868 1.00 82.56 108 TYR A C 1
ATOM 894 O O . TYR A 1 108 ? 2.579 -5.176 13.696 1.00 82.56 108 TYR A O 1
#

Foldseek 3Di:
DDDDDDDDDDDPPPPPPVPPPPQDLVNLVVLLVVLLVLLVVCVVVVHDPVVNVVVSVVSCVVVVPPQVVSLVSLVVVLVDLSSLQVNLVCCCVVPVHHNDNVSSVVSD

pLDDT: mean 85.11, std 20.39, range [32.78, 98.5]

Secondary structure (DSSP, 8-state):
------------------------HHHHHHHHHHHHHHHHHHHHTT--HHHHHHHHHHHHHHTT--HHHHHHHHHH-TTSHHHHHHHHHHHHHTSSS---HHHHHTT-

Radius of gyration: 21.97 Å; chains: 1; bounding box: 29×26×82 Å

Sequence (108 aa):
MSDKQFNSNSNNDPTSQYIKEIIFEEDLGIIGDNLANLCFKEINEGKEEIIIKQHVIDYINNHKLDLHEFYNWLLNNQNDSNSIYLLGYFNYHGIKTNVNRQKALKLY